Protein AF-A0AA40FX61-F1 (afdb_monomer_lite)

Secondary structure (DSSP, 8-state):
------EEEE---EEE-SSS-B-TT-S-TTTS-B-EEE-S-EEEEPPHHHHHHHHHHHHHHHHHHHHHHHHHHHHHHHHHHHHHHHHHHH--

Radius of gyration: 29.24 Å; chains: 1; bounding box: 56×47×71 Å

Structure (mmCIF, N/CA/C/O backbone):
data_AF-A0AA40FX61-F1
#
_entry.id   AF-A0AA40FX61-F1
#
loop_
_atom_site.group_PDB
_atom_site.id
_atom_site.type_symbol
_atom_site.label_atom_id
_atom_site.label_alt_id
_atom_site.label_comp_id
_atom_site.label_asym_id
_atom_site.label_entity_id
_atom_site.label_seq_id
_atom_site.pdbx_PDB_ins_code
_atom_site.Cartn_x
_atom_site.Cartn_y
_atom_site.Cartn_z
_atom_site.occupancy
_atom_site.B_iso_or_equiv
_atom_site.auth_seq_id
_atom_site.auth_comp_id
_atom_site.auth_asym_id
_atom_site.auth_atom_id
_atom_site.pdbx_PDB_model_num
ATOM 1 N N . MET A 1 1 ? -13.279 -8.296 -11.147 1.00 38.78 1 MET A N 1
ATOM 2 C CA . MET A 1 1 ? -12.189 -7.384 -10.743 1.00 38.78 1 MET A CA 1
ATOM 3 C C . MET A 1 1 ? -11.179 -7.332 -11.874 1.00 38.78 1 MET A C 1
ATOM 5 O O . MET A 1 1 ? -10.868 -8.379 -12.425 1.00 38.78 1 MET A O 1
ATOM 9 N N . SER A 1 2 ? -10.779 -6.141 -12.314 1.00 36.62 2 SER A N 1
ATOM 10 C CA . SER A 1 2 ? -9.919 -5.969 -13.489 1.00 36.62 2 SER A CA 1
ATOM 11 C C . SER A 1 2 ? -8.462 -6.321 -13.170 1.00 36.62 2 SER A C 1
ATOM 13 O O . SER A 1 2 ? -7.835 -5.657 -12.349 1.00 36.62 2 SER A O 1
ATOM 15 N N . PHE A 1 3 ? -7.930 -7.338 -13.852 1.00 50.34 3 PHE A N 1
ATOM 16 C CA . PHE A 1 3 ? -6.541 -7.809 -13.791 1.00 50.34 3 PHE A CA 1
ATOM 17 C C . PHE A 1 3 ? -5.596 -6.914 -14.605 1.00 50.34 3 PHE A C 1
ATOM 19 O O . PHE A 1 3 ? -4.965 -7.368 -15.563 1.00 50.34 3 PHE A O 1
ATOM 26 N N . PHE A 1 4 ? -5.513 -5.622 -14.294 1.00 49.59 4 PHE A N 1
ATOM 27 C CA . PHE A 1 4 ? -4.462 -4.817 -14.909 1.00 49.59 4 PHE A CA 1
ATOM 28 C C . PHE A 1 4 ? -3.129 -5.269 -14.318 1.00 49.59 4 PHE A C 1
ATOM 30 O O . PHE A 1 4 ? -2.849 -5.019 -13.149 1.00 49.59 4 PHE A O 1
ATOM 37 N N . LYS A 1 5 ? -2.330 -5.982 -15.123 1.00 54.69 5 LYS A N 1
ATOM 38 C CA . LYS A 1 5 ? -0.933 -6.279 -14.801 1.00 54.69 5 LYS A CA 1
ATOM 39 C C . LYS A 1 5 ? -0.254 -4.945 -14.536 1.00 54.69 5 LYS A C 1
ATOM 41 O O . LYS A 1 5 ? -0.116 -4.134 -15.448 1.00 54.69 5 LYS A O 1
ATOM 46 N N . VAL A 1 6 ? 0.092 -4.698 -13.278 1.00 60.12 6 VAL A N 1
ATOM 47 C CA . VAL A 1 6 ? 0.834 -3.505 -12.886 1.00 60.12 6 VAL A CA 1
ATOM 48 C C . VAL A 1 6 ? 2.200 -3.636 -13.546 1.00 60.12 6 VAL A C 1
ATOM 50 O O . VAL A 1 6 ? 2.997 -4.491 -13.177 1.00 60.12 6 VAL A O 1
ATOM 53 N N . GLU A 1 7 ? 2.442 -2.868 -14.602 1.00 63.28 7 GLU A N 1
ATOM 54 C CA . GLU A 1 7 ? 3.755 -2.817 -15.233 1.00 63.28 7 GLU A CA 1
ATOM 55 C C . GLU A 1 7 ? 4.638 -1.881 -14.409 1.00 63.28 7 GLU A C 1
ATOM 57 O O . GLU A 1 7 ? 4.376 -0.679 -14.308 1.00 63.28 7 GLU A O 1
ATOM 62 N N . GLU A 1 8 ? 5.697 -2.418 -13.806 1.00 66.75 8 GLU A N 1
ATOM 63 C CA . GLU A 1 8 ? 6.693 -1.582 -13.151 1.00 66.75 8 GLU A CA 1
ATOM 64 C C . GLU A 1 8 ? 7.619 -0.986 -14.212 1.00 66.75 8 GLU A C 1
ATOM 66 O O . GLU A 1 8 ? 8.241 -1.688 -15.017 1.00 66.75 8 GLU A O 1
ATOM 71 N N . VAL A 1 9 ? 7.714 0.345 -14.227 1.00 69.12 9 VAL A N 1
ATOM 72 C CA . VAL A 1 9 ? 8.644 1.047 -15.110 1.00 69.12 9 VAL A CA 1
ATOM 73 C C . VAL A 1 9 ? 10.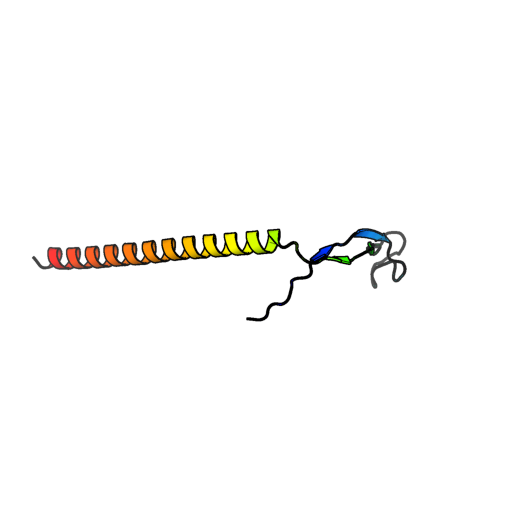023 1.026 -14.459 1.00 69.12 9 VAL A C 1
ATOM 75 O O . VAL A 1 9 ? 10.339 1.878 -13.623 1.00 69.12 9 VAL A O 1
ATOM 78 N N . GLN A 1 10 ? 10.876 0.093 -14.875 1.00 71.94 10 GLN A N 1
ATOM 79 C CA . GLN A 1 10 ? 12.297 0.151 -14.560 1.00 71.94 10 GLN A CA 1
ATOM 80 C C . GLN A 1 10 ? 12.908 1.320 -15.319 1.00 71.94 10 GLN A C 1
ATOM 82 O O . GLN A 1 10 ? 13.000 1.323 -16.548 1.00 71.94 10 GLN A O 1
ATOM 87 N N . ARG A 1 11 ? 13.291 2.361 -14.582 1.00 76.88 11 ARG A N 1
ATOM 88 C CA . ARG A 1 11 ? 13.887 3.561 -15.165 1.00 76.88 11 ARG A CA 1
ATOM 89 C C . ARG A 1 11 ? 15.398 3.512 -14.979 1.00 76.88 11 ARG A C 1
ATOM 91 O O . ARG A 1 11 ? 15.868 3.351 -13.857 1.00 76.88 11 ARG A O 1
ATOM 98 N N . GLY A 1 12 ? 16.142 3.695 -16.064 1.00 78.25 12 GLY A N 1
ATOM 99 C CA . GLY A 1 12 ? 17.596 3.793 -16.020 1.00 78.25 12 GLY A CA 1
ATOM 100 C C . GLY A 1 12 ? 18.100 5.133 -15.462 1.00 78.25 12 GLY A C 1
ATOM 101 O O . GLY A 1 12 ? 17.327 5.931 -14.911 1.00 78.25 12 GLY A O 1
ATOM 102 N N . PRO A 1 13 ? 19.411 5.406 -15.597 1.00 81.50 13 PRO A N 1
ATOM 103 C CA . PRO A 1 13 ? 20.047 6.570 -14.995 1.00 81.50 13 PRO A CA 1
ATOM 104 C C . PRO A 1 13 ? 19.506 7.885 -15.566 1.00 81.50 13 PRO A C 1
ATOM 106 O O . PRO A 1 13 ? 19.072 7.968 -16.725 1.00 81.50 13 PRO A O 1
ATOM 109 N N . LEU A 1 14 ? 19.568 8.925 -14.730 1.00 83.62 14 LEU A N 1
ATOM 110 C CA . LEU A 1 14 ? 19.243 10.298 -15.104 1.00 83.62 14 LEU A CA 1
ATOM 111 C C . LEU A 1 14 ? 20.297 10.835 -16.074 1.00 83.62 14 LEU A C 1
ATOM 113 O O . LEU A 1 14 ? 21.474 10.934 -15.728 1.00 83.62 14 LEU A O 1
ATOM 117 N N . LYS A 1 15 ? 19.860 11.228 -17.267 1.00 84.50 15 LYS A N 1
ATOM 118 C CA . LYS A 1 15 ? 20.675 11.880 -18.290 1.00 84.50 15 LYS A CA 1
ATOM 119 C C . LYS A 1 15 ? 20.216 13.325 -18.498 1.00 84.50 15 LYS A C 1
ATOM 121 O O . LYS A 1 15 ? 19.051 13.635 -18.254 1.00 84.50 15 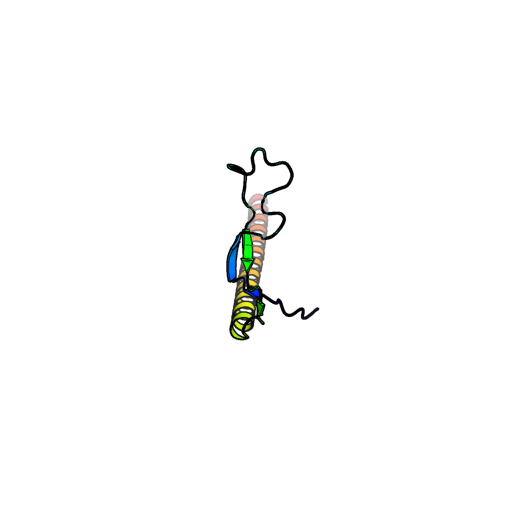LYS A O 1
ATOM 126 N N . PRO A 1 16 ? 21.108 14.227 -18.932 1.00 84.62 16 PRO A N 1
ATOM 127 C CA . PRO A 1 16 ? 20.714 15.570 -19.340 1.00 84.62 16 PRO A CA 1
ATOM 128 C C . PRO A 1 16 ? 19.674 15.510 -20.462 1.00 84.62 16 PRO A C 1
ATOM 130 O O . PRO A 1 16 ? 19.833 14.748 -21.419 1.00 84.62 16 PRO A O 1
ATOM 133 N N . ARG A 1 17 ? 18.611 16.305 -20.334 1.00 80.94 17 ARG A N 1
ATOM 134 C CA . ARG A 1 17 ? 17.559 16.421 -21.345 1.00 80.94 17 ARG A CA 1
ATOM 135 C C . ARG A 1 17 ? 18.107 17.115 -22.593 1.00 80.94 17 ARG A C 1
ATOM 137 O O . ARG A 1 17 ? 18.758 18.150 -22.471 1.00 80.94 17 ARG A O 1
ATOM 144 N N . LYS A 1 18 ? 17.828 16.573 -23.786 1.00 80.25 18 LYS A N 1
ATOM 145 C CA . LYS A 1 18 ? 18.267 17.192 -25.055 1.00 80.25 18 LYS A CA 1
ATOM 146 C C . LYS A 1 18 ? 17.517 18.495 -25.345 1.00 80.25 18 LYS A C 1
ATOM 148 O O . LYS A 1 18 ? 18.149 19.486 -25.690 1.00 80.25 18 LYS A O 1
ATOM 153 N N . TYR A 1 19 ? 16.191 18.505 -25.189 1.00 74.88 19 TYR A N 1
ATOM 154 C CA . TYR A 1 19 ? 15.373 19.706 -25.366 1.00 74.88 19 TYR A CA 1
ATOM 155 C C . TYR A 1 19 ? 14.004 19.580 -24.662 1.00 74.88 19 TYR A C 1
ATOM 157 O O . TYR A 1 19 ? 13.381 18.523 -24.759 1.00 74.88 19 TYR A O 1
ATOM 165 N N . PRO A 1 20 ? 13.503 20.632 -23.987 1.00 74.56 20 PRO A N 1
ATOM 166 C CA . PRO A 1 20 ? 14.249 21.807 -23.539 1.00 74.56 20 PRO A CA 1
ATOM 167 C C . PRO A 1 20 ? 15.266 21.427 -22.439 1.00 74.56 20 PRO A C 1
ATOM 169 O O . PRO A 1 20 ? 14.936 20.645 -21.547 1.00 74.56 20 PRO A O 1
ATOM 172 N N . PRO A 1 21 ? 16.504 21.952 -22.470 1.00 74.81 21 PRO A N 1
ATOM 173 C CA . PRO A 1 21 ? 17.540 21.611 -21.485 1.00 74.81 21 PRO A CA 1
ATOM 174 C C . PRO A 1 21 ? 17.305 22.249 -20.106 1.00 74.81 21 PRO A C 1
ATOM 176 O O . PRO A 1 21 ? 17.909 21.840 -19.114 1.00 74.81 21 PRO A O 1
ATOM 179 N N . VAL A 1 22 ? 16.436 23.257 -20.036 1.00 76.44 22 VAL A N 1
ATOM 180 C CA . VAL A 1 22 ? 16.181 24.085 -18.855 1.00 76.44 22 VAL A CA 1
ATOM 181 C C . VAL A 1 22 ? 14.670 24.268 -18.694 1.00 76.44 22 VAL A C 1
ATOM 183 O O . VAL A 1 22 ? 13.929 24.223 -19.679 1.00 76.44 22 VAL A O 1
ATOM 186 N N . ALA A 1 23 ? 14.204 24.429 -17.456 1.00 76.25 23 ALA A N 1
ATOM 187 C CA . ALA A 1 23 ? 12.801 24.711 -17.171 1.00 76.25 23 ALA A CA 1
ATOM 188 C C . ALA A 1 23 ? 12.377 26.081 -17.734 1.00 76.25 23 ALA A C 1
ATOM 190 O O . ALA A 1 23 ? 13.083 27.079 -17.582 1.00 76.25 23 ALA A O 1
ATOM 191 N N . VAL A 1 24 ? 11.204 26.132 -18.371 1.00 68.00 24 VAL A N 1
ATOM 192 C CA . VAL A 1 24 ? 10.628 27.383 -18.885 1.00 68.00 24 VAL A CA 1
ATOM 193 C C . VAL A 1 24 ? 10.369 28.327 -17.707 1.00 68.00 24 VAL A C 1
ATOM 195 O O . VAL A 1 24 ? 9.718 27.937 -16.742 1.00 68.00 24 VAL A O 1
ATOM 198 N N . GLY A 1 25 ? 10.905 29.549 -17.772 1.00 67.81 25 GLY A N 1
ATOM 199 C CA . GLY A 1 25 ? 10.762 30.563 -16.720 1.00 67.81 25 GLY A CA 1
ATOM 200 C C . GLY A 1 25 ? 11.883 30.606 -15.673 1.00 67.81 25 GLY A C 1
ATOM 201 O O . GLY A 1 25 ? 11.833 31.460 -14.793 1.00 67.81 25 GLY A O 1
ATOM 202 N N . SER A 1 26 ? 12.915 29.751 -15.747 1.00 64.12 26 SER A N 1
ATOM 203 C CA . SER A 1 26 ? 14.062 29.881 -14.835 1.00 64.12 26 SER A CA 1
ATOM 204 C C . SER A 1 26 ? 15.017 31.000 -15.295 1.00 64.12 26 SER A C 1
ATOM 206 O O . SER A 1 26 ? 15.451 30.963 -16.453 1.00 64.12 26 SER A O 1
ATOM 208 N N . PRO A 1 27 ? 15.407 31.951 -14.425 1.00 55.22 27 PRO A N 1
ATOM 209 C CA . PRO A 1 27 ? 16.389 32.973 -14.766 1.00 55.22 27 PRO A CA 1
ATOM 210 C C . PRO A 1 27 ? 17.778 32.339 -14.943 1.00 55.22 27 PRO A C 1
ATOM 212 O O . PRO A 1 27 ? 18.231 31.581 -14.091 1.00 55.22 27 PRO A O 1
ATOM 215 N N . ASN A 1 28 ? 18.462 32.686 -16.037 1.00 55.56 28 ASN A N 1
ATOM 216 C CA . ASN A 1 28 ? 19.826 32.279 -16.406 1.00 55.56 28 ASN A CA 1
ATOM 217 C C . ASN A 1 28 ? 20.059 30.785 -16.705 1.00 55.56 28 ASN A C 1
ATOM 219 O O . ASN A 1 28 ? 20.247 29.971 -15.813 1.00 55.56 28 ASN A O 1
ATOM 223 N N . ALA A 1 29 ? 20.245 30.433 -17.983 1.00 54.78 29 ALA A N 1
ATOM 224 C CA . ALA A 1 29 ? 20.653 29.086 -18.416 1.00 54.78 29 ALA A CA 1
ATOM 225 C C . ALA A 1 29 ? 22.014 28.618 -17.844 1.00 54.78 29 ALA A C 1
ATOM 227 O O . ALA A 1 29 ? 22.287 27.417 -17.799 1.00 54.78 29 ALA A O 1
ATOM 228 N N . PHE A 1 30 ? 22.862 29.552 -17.393 1.00 56.72 30 PHE A N 1
ATOM 229 C CA . PHE A 1 30 ? 24.170 29.239 -16.810 1.00 56.72 30 PHE A CA 1
ATOM 230 C C . PHE A 1 30 ? 24.073 28.732 -15.354 1.00 56.72 30 PHE A C 1
ATOM 232 O O . PHE A 1 30 ? 24.864 27.875 -14.971 1.00 56.72 30 PHE A O 1
ATOM 239 N N . TRP A 1 31 ? 23.071 29.187 -14.582 1.00 55.19 31 TRP A N 1
ATOM 240 C CA . TRP A 1 31 ? 22.851 28.835 -13.161 1.00 55.19 31 TRP A CA 1
ATOM 241 C C . TRP A 1 31 ? 21.465 28.218 -12.868 1.00 55.19 31 TRP A C 1
ATOM 243 O O . TRP A 1 31 ? 21.177 27.848 -11.733 1.00 55.19 31 TRP A O 1
ATOM 253 N N . GLY A 1 32 ? 20.596 28.110 -13.872 1.00 63.44 32 GLY A N 1
ATOM 254 C CA . GLY A 1 32 ? 19.227 27.618 -13.744 1.00 63.44 32 GLY A CA 1
ATOM 255 C C . GLY A 1 32 ? 19.127 26.097 -13.607 1.00 63.44 32 GLY A C 1
ATOM 256 O O . GLY A 1 32 ? 20.084 25.348 -13.823 1.00 63.44 32 GLY A O 1
ATOM 257 N N . TYR A 1 33 ? 17.926 25.620 -13.274 1.00 66.25 33 TYR A N 1
ATOM 258 C CA . TYR A 1 33 ? 17.650 24.193 -13.111 1.00 66.25 33 TYR A CA 1
ATOM 259 C C . TYR A 1 33 ? 17.720 23.461 -14.458 1.00 66.25 33 TYR A C 1
ATOM 261 O O . TYR A 1 33 ? 16.795 23.515 -15.275 1.00 66.25 33 TYR A O 1
ATOM 269 N N . ARG A 1 34 ? 18.825 22.740 -14.684 1.00 74.38 34 ARG A N 1
ATOM 270 C CA . ARG A 1 34 ? 18.975 21.842 -15.836 1.00 74.38 34 ARG A CA 1
ATOM 271 C C . ARG A 1 34 ? 18.037 20.650 -15.689 1.00 74.38 34 ARG A C 1
ATOM 273 O O . ARG A 1 34 ? 18.106 19.913 -14.703 1.00 74.38 34 ARG A O 1
ATOM 280 N N . LEU A 1 35 ? 17.198 20.430 -16.694 1.00 79.00 35 LEU A N 1
ATOM 281 C CA . LEU A 1 35 ? 16.285 19.297 -16.718 1.00 79.00 35 LEU A CA 1
ATOM 282 C C . LEU A 1 35 ? 17.063 18.005 -16.984 1.00 79.00 35 LEU A C 1
ATOM 284 O O . LEU A 1 35 ? 17.910 17.924 -17.878 1.00 79.00 35 LEU A O 1
ATOM 288 N N . ARG A 1 36 ? 16.756 16.972 -16.200 1.00 82.19 36 ARG A N 1
ATOM 289 C CA . ARG A 1 36 ? 17.254 15.613 -16.415 1.00 82.19 36 ARG A CA 1
ATOM 290 C C . ARG A 1 36 ? 16.091 14.698 -16.765 1.00 82.19 36 ARG A C 1
ATOM 292 O O . ARG A 1 36 ? 15.047 14.745 -16.123 1.00 82.19 36 ARG A O 1
ATOM 299 N N . GLU A 1 37 ? 16.293 13.846 -17.757 1.00 80.38 37 GLU A N 1
ATOM 300 C CA . GLU A 1 37 ? 15.361 12.793 -18.154 1.00 80.38 37 GLU A CA 1
ATOM 301 C C . GLU A 1 37 ? 15.920 11.436 -17.739 1.00 80.38 37 GLU A C 1
ATOM 303 O O . GLU A 1 37 ? 17.129 11.204 -17.775 1.00 80.38 37 GLU A O 1
ATOM 308 N N . ARG A 1 38 ? 15.052 10.504 -17.341 1.00 79.69 38 ARG A N 1
ATOM 309 C CA . ARG A 1 38 ? 15.489 9.119 -17.142 1.00 79.69 38 ARG A CA 1
ATOM 310 C C . ARG A 1 38 ? 15.587 8.432 -18.497 1.00 79.69 38 ARG A C 1
ATOM 312 O O . ARG A 1 38 ? 14.672 8.516 -19.309 1.00 79.69 38 ARG A O 1
ATOM 319 N N . SER A 1 39 ? 16.713 7.771 -18.736 1.00 78.69 39 SER A N 1
ATOM 320 C CA . SER A 1 39 ? 16.972 7.064 -19.990 1.00 78.69 39 SER A CA 1
ATOM 321 C C . SER A 1 39 ? 16.686 5.571 -19.865 1.00 78.69 39 SER A C 1
ATOM 323 O O . SER A 1 39 ? 16.843 5.003 -18.787 1.00 78.69 39 SER A O 1
ATOM 325 N N . GLY A 1 40 ? 16.284 4.933 -20.969 1.00 73.38 40 GLY A N 1
ATOM 326 C CA . GLY A 1 40 ? 16.111 3.479 -21.020 1.00 73.38 40 GLY A CA 1
ATOM 327 C C . GLY A 1 40 ? 15.001 2.956 -20.109 1.00 73.38 40 GLY A C 1
ATOM 328 O O . GLY A 1 40 ? 15.153 1.884 -19.535 1.00 73.38 40 GLY A O 1
ATOM 329 N N . CYS A 1 41 ? 13.916 3.720 -19.947 1.00 73.31 41 CYS A N 1
ATOM 330 C CA . CYS A 1 41 ? 12.729 3.248 -19.245 1.00 73.31 41 CYS A CA 1
ATOM 331 C C . CYS A 1 41 ? 12.164 2.030 -19.980 1.00 73.31 41 CYS A C 1
ATOM 333 O O . CYS A 1 41 ? 11.806 2.133 -21.153 1.00 73.31 41 CYS A O 1
ATOM 335 N N . LYS A 1 42 ? 12.098 0.890 -19.296 1.00 75.31 42 LYS A N 1
ATOM 336 C CA . LYS A 1 42 ? 11.463 -0.326 -19.799 1.00 75.31 42 LYS A CA 1
ATOM 337 C C . LYS A 1 42 ? 10.323 -0.686 -18.865 1.00 75.31 42 LYS A C 1
ATOM 339 O O . LYS A 1 42 ? 10.498 -0.682 -17.648 1.00 75.31 42 LYS A O 1
ATOM 344 N N . THR A 1 43 ? 9.167 -0.985 -19.432 1.00 74.19 43 THR A N 1
ATOM 345 C CA . THR A 1 43 ? 8.101 -1.658 -18.701 1.00 74.19 43 THR A CA 1
ATOM 346 C C . THR A 1 43 ? 8.505 -3.114 -18.543 1.00 74.19 43 THR A C 1
ATOM 348 O O . THR A 1 43 ? 8.682 -3.848 -19.516 1.00 74.19 43 THR A O 1
ATOM 351 N N . THR A 1 44 ? 8.744 -3.515 -17.302 1.00 70.56 44 THR A N 1
ATOM 352 C CA . THR A 1 44 ? 8.995 -4.911 -16.958 1.00 70.56 44 THR A CA 1
ATOM 353 C C . THR A 1 44 ? 7.761 -5.469 -16.289 1.00 70.56 44 THR A C 1
ATOM 355 O O . THR A 1 44 ? 7.141 -4.811 -15.452 1.00 70.56 44 THR A O 1
ATOM 358 N N . LYS A 1 45 ? 7.410 -6.701 -16.655 1.00 70.81 45 LYS A N 1
ATOM 359 C CA . LYS A 1 45 ? 6.374 -7.439 -15.944 1.00 70.81 45 LYS A CA 1
ATOM 360 C C . LYS A 1 45 ? 6.850 -7.654 -14.513 1.00 70.81 45 LYS A C 1
ATOM 362 O O . LYS A 1 45 ? 7.995 -8.054 -14.302 1.00 70.81 45 LYS A O 1
ATOM 367 N N . VAL A 1 46 ? 5.972 -7.367 -13.564 1.00 68.75 46 VAL A N 1
ATOM 368 C CA . VAL A 1 46 ? 6.191 -7.702 -12.161 1.00 68.75 46 VAL A CA 1
ATOM 369 C C . VAL A 1 46 ? 6.414 -9.219 -12.065 1.00 68.75 46 VAL A C 1
ATOM 371 O O . VAL A 1 46 ? 5.667 -9.974 -12.693 1.00 68.75 46 VAL A O 1
ATOM 374 N N . PRO A 1 47 ? 7.477 -9.679 -11.383 1.00 70.06 47 PRO A N 1
ATOM 375 C CA . PRO A 1 47 ? 7.756 -11.105 -11.258 1.00 70.06 47 PRO A CA 1
ATOM 376 C C . PRO A 1 47 ? 6.644 -11.805 -10.468 1.00 70.06 47 PRO A C 1
ATOM 378 O O . PRO A 1 47 ? 6.090 -11.230 -9.534 1.00 70.06 47 PRO A O 1
ATOM 381 N N . GLU A 1 48 ? 6.352 -13.064 -10.802 1.00 71.12 48 GLU A N 1
ATOM 382 C CA . GLU A 1 48 ? 5.293 -13.861 -10.151 1.00 71.12 48 GLU A CA 1
ATOM 383 C C . GLU A 1 48 ? 5.483 -13.950 -8.626 1.00 71.12 48 GLU A C 1
ATOM 385 O O . GLU A 1 48 ? 4.519 -13.881 -7.868 1.00 71.12 48 GLU A O 1
ATOM 390 N N . SER A 1 49 ? 6.736 -13.959 -8.159 1.00 75.81 49 SER A N 1
ATOM 391 C CA . SER A 1 49 ? 7.075 -13.932 -6.731 1.00 75.81 49 SER A CA 1
ATOM 392 C C . SER A 1 49 ? 6.570 -12.687 -5.992 1.00 75.81 49 SER A C 1
ATOM 394 O O . SER A 1 49 ? 6.289 -12.752 -4.796 1.00 75.81 49 SER A O 1
ATOM 396 N N . TYR A 1 50 ? 6.440 -11.550 -6.679 1.00 71.38 50 TYR A N 1
ATOM 397 C CA . TYR A 1 50 ? 5.877 -10.336 -6.094 1.00 71.38 50 TYR A CA 1
ATOM 398 C C . TYR A 1 50 ? 4.357 -10.439 -5.952 1.00 71.38 50 TYR A C 1
ATOM 400 O O . TYR A 1 50 ? 3.817 -9.997 -4.938 1.00 71.38 50 TYR A O 1
ATOM 408 N N . GLU A 1 51 ? 3.670 -11.044 -6.926 1.00 74.00 51 GLU A N 1
ATOM 409 C CA . GLU A 1 51 ? 2.232 -11.312 -6.813 1.00 74.00 51 GLU A CA 1
ATOM 410 C C . GLU A 1 51 ? 1.946 -12.260 -5.643 1.00 74.00 51 GLU A C 1
ATOM 412 O O . GLU A 1 51 ? 1.038 -12.007 -4.852 1.00 74.00 51 GLU A O 1
ATOM 417 N N . ASP A 1 52 ? 2.756 -13.307 -5.477 1.00 79.75 52 ASP A N 1
ATOM 418 C CA . ASP A 1 52 ? 2.632 -14.236 -4.352 1.00 79.75 52 ASP A CA 1
ATOM 419 C C . ASP A 1 52 ? 2.872 -13.548 -3.007 1.00 79.75 52 ASP A C 1
ATOM 421 O O . ASP A 1 52 ? 2.106 -13.741 -2.059 1.00 79.75 52 ASP A O 1
ATOM 425 N N . HIS A 1 53 ? 3.889 -12.689 -2.927 1.00 77.62 53 HIS A N 1
ATOM 426 C CA . HIS A 1 53 ? 4.160 -11.898 -1.732 1.00 77.62 53 HIS A CA 1
ATOM 427 C C . HIS A 1 53 ? 3.035 -10.888 -1.435 1.00 77.62 53 HIS A C 1
ATOM 429 O O . HIS A 1 53 ? 2.675 -10.700 -0.271 1.00 77.62 53 HIS A O 1
ATOM 435 N N . GLN A 1 54 ? 2.421 -10.273 -2.452 1.00 81.56 54 GLN A N 1
ATOM 436 C CA . GLN A 1 54 ? 1.227 -9.445 -2.248 1.00 81.56 54 GLN A CA 1
ATOM 437 C C . GLN A 1 54 ? 0.054 -10.262 -1.712 1.00 81.56 54 GLN A C 1
ATOM 439 O O . GLN A 1 54 ? -0.542 -9.866 -0.714 1.00 81.56 54 GLN A O 1
ATOM 444 N N . ARG A 1 55 ? -0.236 -11.429 -2.297 1.00 84.88 55 ARG A N 1
ATOM 445 C CA . ARG A 1 55 ? -1.316 -12.304 -1.816 1.00 84.88 55 ARG A CA 1
ATOM 446 C C . ARG A 1 55 ? -1.087 -12.762 -0.379 1.00 84.88 55 ARG A C 1
ATOM 448 O O . ARG A 1 55 ? -2.043 -12.899 0.379 1.00 84.88 55 ARG A O 1
ATOM 455 N N . GLN A 1 56 ? 0.160 -13.031 0.005 1.00 83.75 56 GLN A N 1
ATOM 456 C CA . GLN A 1 56 ? 0.500 -13.352 1.392 1.00 83.75 56 GLN A CA 1
ATOM 457 C C . GLN A 1 56 ? 0.215 -12.168 2.321 1.00 83.75 56 GLN A C 1
ATOM 459 O O . GLN A 1 56 ? -0.478 -12.349 3.320 1.00 83.75 56 GLN A O 1
ATOM 464 N N . ARG A 1 57 ? 0.636 -10.953 1.951 1.00 88.00 57 ARG A N 1
ATOM 465 C CA . ARG A 1 57 ? 0.325 -9.738 2.721 1.00 88.00 57 ARG A CA 1
ATOM 466 C C . ARG A 1 57 ? -1.170 -9.461 2.837 1.00 88.00 57 ARG A C 1
ATOM 468 O O . ARG A 1 57 ? -1.627 -9.078 3.907 1.00 88.00 57 ARG A O 1
ATOM 475 N N . GLU A 1 58 ? -1.932 -9.651 1.765 1.00 91.25 58 GLU A N 1
ATOM 476 C CA . GLU A 1 58 ? -3.391 -9.494 1.787 1.00 91.25 58 GLU A CA 1
ATOM 477 C C . GLU A 1 58 ? -4.033 -10.482 2.768 1.00 91.25 58 GLU A C 1
ATOM 479 O O . GLU A 1 58 ? -4.847 -10.086 3.599 1.00 91.25 58 GLU A O 1
ATOM 484 N N . LYS A 1 59 ? -3.601 -11.751 2.758 1.00 92.75 59 LYS A N 1
ATOM 485 C CA . LYS A 1 59 ? -4.070 -12.761 3.721 1.00 92.75 59 LYS A CA 1
ATO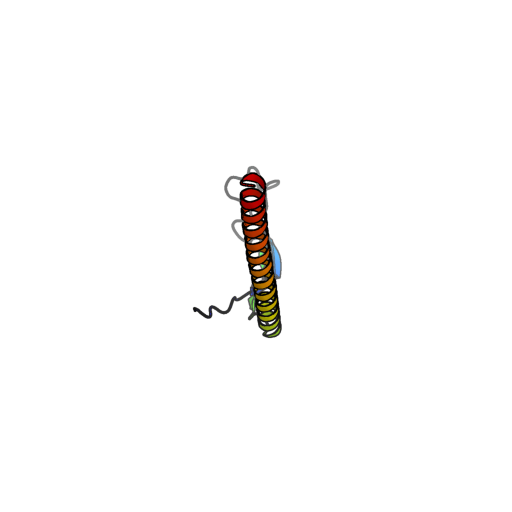M 486 C C . LYS A 1 59 ? -3.718 -12.405 5.165 1.00 92.75 59 LYS A C 1
ATOM 488 O O . LYS A 1 59 ? -4.544 -12.600 6.056 1.00 92.75 59 LYS A O 1
ATOM 493 N N . GLU A 1 60 ? -2.506 -11.912 5.406 1.00 92.00 60 GLU A N 1
ATOM 494 C CA . GLU A 1 60 ? -2.077 -11.450 6.731 1.00 92.00 60 GLU A CA 1
ATOM 495 C C . GLU A 1 60 ? -2.925 -10.265 7.202 1.00 92.00 60 GLU A C 1
ATOM 497 O O . GLU A 1 60 ? -3.403 -10.255 8.337 1.00 92.00 60 GLU A O 1
ATOM 502 N N . TYR A 1 61 ? -3.175 -9.300 6.319 1.00 93.31 61 TYR A N 1
ATOM 503 C CA . TYR A 1 61 ? -4.001 -8.136 6.615 1.00 93.31 61 TYR A CA 1
ATOM 504 C C . TYR A 1 61 ? -5.452 -8.524 6.933 1.00 93.31 61 TYR A C 1
ATOM 506 O O . TYR A 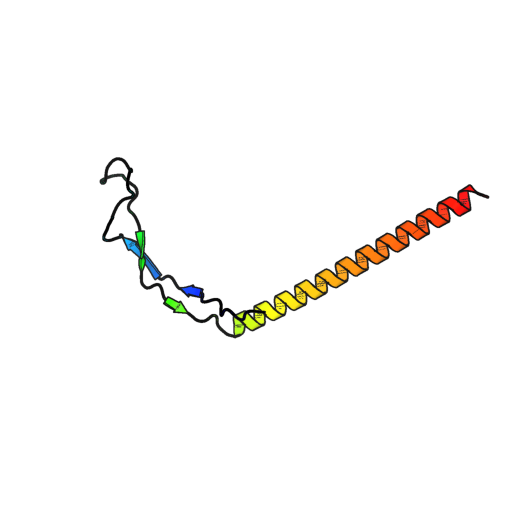1 61 ? -6.013 -8.071 7.934 1.00 93.31 61 TYR A O 1
ATOM 514 N N . ASP A 1 62 ? -6.041 -9.422 6.142 1.00 94.62 62 ASP A N 1
ATOM 515 C CA . ASP A 1 62 ? -7.377 -9.969 6.391 1.00 94.62 62 ASP A CA 1
ATOM 516 C C . ASP A 1 62 ? -7.448 -10.695 7.737 1.00 94.62 62 ASP A C 1
AT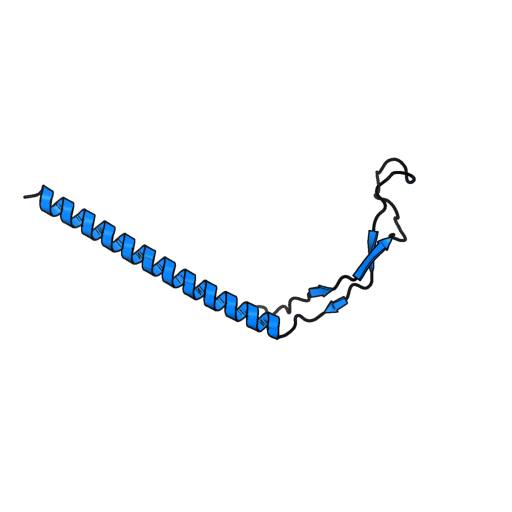OM 518 O O . ASP A 1 62 ? -8.432 -10.579 8.474 1.00 94.62 62 ASP A O 1
ATOM 522 N N . HIS A 1 63 ? -6.406 -11.454 8.080 1.00 95.31 63 HIS A N 1
ATOM 523 C CA . HIS A 1 63 ? -6.331 -12.150 9.359 1.00 95.31 63 HIS A CA 1
ATOM 524 C C . HIS A 1 63 ? -6.281 -11.169 10.537 1.00 95.31 63 HIS A C 1
ATOM 526 O O . HIS A 1 63 ? -7.056 -11.310 11.487 1.00 95.31 63 HIS A O 1
ATOM 532 N N . LEU A 1 64 ? -5.431 -10.142 10.456 1.00 94.69 64 LEU A N 1
ATOM 533 C CA . LEU A 1 64 ? -5.330 -9.096 11.477 1.00 94.69 64 LEU A CA 1
ATOM 534 C C . LEU A 1 64 ? -6.643 -8.323 11.630 1.00 94.69 64 LEU A C 1
ATOM 536 O O . LEU A 1 64 ? -7.080 -8.062 12.751 1.00 94.69 64 LEU A O 1
ATOM 540 N N . THR A 1 65 ? -7.312 -8.019 10.520 1.00 94.31 65 THR A N 1
ATOM 541 C CA . THR A 1 65 ? -8.612 -7.337 10.525 1.00 94.31 65 THR A CA 1
ATOM 542 C C . THR A 1 65 ? -9.662 -8.161 11.271 1.00 94.31 65 THR A C 1
ATOM 544 O O . THR A 1 65 ? -10.334 -7.643 12.164 1.00 94.31 65 THR A O 1
ATOM 547 N N . LYS A 1 66 ? -9.745 -9.470 11.001 1.00 95.00 66 LYS A N 1
ATOM 548 C CA . LYS A 1 66 ? -10.664 -10.381 11.708 1.00 95.00 66 LYS A CA 1
ATOM 549 C C . LYS A 1 66 ? -10.386 -10.446 13.209 1.00 95.00 66 LYS A C 1
ATOM 551 O O . LYS A 1 66 ? -11.325 -10.484 14.005 1.00 95.00 66 LYS A O 1
ATOM 556 N N . LEU A 1 67 ? -9.114 -10.449 13.609 1.00 95.38 67 LEU A N 1
ATOM 557 C CA . LEU A 1 67 ? -8.737 -10.428 15.025 1.00 95.38 67 LEU A CA 1
ATOM 558 C C . LEU A 1 67 ? -9.188 -9.133 15.710 1.00 95.38 67 LEU A C 1
ATOM 560 O O . LEU A 1 67 ? -9.779 -9.189 16.789 1.00 95.38 67 LEU A O 1
ATOM 564 N N . LEU A 1 68 ? -8.974 -7.983 15.068 1.00 94.50 68 LEU A N 1
ATOM 565 C CA . LEU A 1 68 ? -9.410 -6.685 15.587 1.00 94.50 68 LEU A CA 1
ATOM 566 C C . LEU A 1 68 ? -10.936 -6.600 15.705 1.00 94.50 68 LEU A C 1
ATOM 568 O O . LEU A 1 68 ? -11.461 -6.106 16.705 1.00 94.50 68 LEU A O 1
ATOM 572 N N . GLU A 1 69 ? -11.672 -7.110 14.719 1.00 94.62 69 GLU A N 1
ATOM 573 C CA . GLU A 1 69 ? -13.134 -7.183 14.777 1.00 94.62 69 GLU A CA 1
ATOM 574 C C . GLU A 1 69 ? -13.614 -8.048 15.946 1.00 94.62 69 GLU A C 1
ATOM 576 O O . GLU A 1 69 ? -14.496 -7.632 16.706 1.00 94.62 69 GLU A O 1
ATOM 581 N N . PHE A 1 70 ? -13.007 -9.220 16.138 1.00 95.44 70 PHE A N 1
ATOM 582 C CA . PHE A 1 70 ? -13.319 -10.101 17.261 1.00 95.44 70 PHE A CA 1
ATOM 583 C C . PHE A 1 70 ? -13.037 -9.426 18.612 1.00 95.44 70 PHE A C 1
ATOM 585 O O . PHE A 1 70 ? -13.871 -9.461 19.526 1.00 95.44 70 PHE A O 1
ATOM 592 N N . GLU A 1 71 ? -11.893 -8.757 18.745 1.00 94.50 71 GLU A N 1
ATOM 593 C CA . GLU A 1 71 ? -11.529 -8.021 19.956 1.00 94.50 71 GLU A CA 1
ATOM 594 C C . GLU A 1 71 ? -12.527 -6.886 20.248 1.00 94.50 71 GLU A C 1
ATOM 596 O O . GLU A 1 71 ? -12.984 -6.702 21.380 1.00 94.50 71 GLU A O 1
ATOM 601 N N . ASN A 1 72 ? -12.952 -6.155 19.221 1.00 93.75 72 ASN A N 1
ATOM 602 C CA . ASN A 1 72 ? -13.936 -5.086 19.367 1.00 93.75 72 ASN A CA 1
ATOM 603 C C . ASN A 1 72 ? -15.311 -5.621 19.791 1.00 93.75 72 ASN A C 1
ATOM 605 O O . ASN A 1 72 ? -15.951 -5.068 20.697 1.00 93.75 72 ASN A O 1
ATOM 609 N N . GLN A 1 73 ? -15.762 -6.724 19.190 1.00 93.50 73 GLN A N 1
ATOM 610 C CA . GLN A 1 73 ? -17.026 -7.366 19.553 1.00 93.50 73 GLN A CA 1
ATOM 611 C C . GLN A 1 73 ? -17.007 -7.887 20.994 1.00 93.50 73 GLN A C 1
ATOM 613 O O . GLN A 1 73 ? -17.972 -7.688 21.742 1.00 93.50 73 GLN A O 1
ATOM 618 N N . THR A 1 74 ? -15.915 -8.525 21.413 1.00 93.38 74 THR A N 1
ATOM 619 C CA . THR A 1 74 ? -15.765 -9.043 22.779 1.00 93.38 74 THR A CA 1
ATOM 620 C C . THR A 1 74 ? -15.715 -7.911 23.804 1.00 93.38 74 THR A C 1
ATOM 622 O O . THR A 1 74 ? -16.498 -7.935 24.759 1.00 93.38 74 THR A O 1
ATOM 625 N N . LYS A 1 75 ? -14.917 -6.860 23.573 1.00 93.56 75 LYS A N 1
ATOM 626 C CA . LYS A 1 75 ? -14.888 -5.654 24.424 1.00 93.56 75 LYS A CA 1
ATOM 627 C C . LYS A 1 75 ? -16.271 -5.013 24.554 1.00 93.56 75 LYS A C 1
ATOM 629 O O . LYS A 1 75 ? -16.684 -4.660 25.659 1.00 93.56 75 LYS A O 1
ATOM 634 N N . SER A 1 76 ? -17.018 -4.899 23.455 1.00 90.25 76 SER A N 1
ATOM 635 C CA . SER A 1 76 ? -18.388 -4.367 23.462 1.00 90.25 76 SER A CA 1
ATOM 636 C C . SER A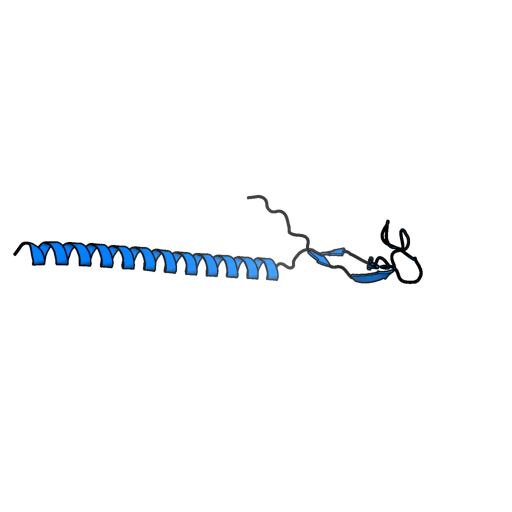 1 76 ? -19.335 -5.220 24.316 1.00 90.25 76 SER A C 1
ATOM 638 O O . SER A 1 76 ? -20.065 -4.693 25.161 1.00 90.25 76 SER A O 1
ATOM 640 N N . ARG A 1 77 ? -19.280 -6.552 24.178 1.00 91.25 77 ARG A N 1
ATOM 641 C CA . ARG A 1 77 ? -20.074 -7.482 25.002 1.00 91.25 77 ARG A CA 1
ATOM 642 C C . ARG A 1 77 ? -19.728 -7.376 26.487 1.00 91.25 77 ARG A C 1
ATOM 644 O O . ARG A 1 77 ? -20.643 -7.359 27.309 1.00 91.25 77 ARG A O 1
ATOM 651 N N . ILE A 1 78 ? -18.444 -7.265 26.829 1.00 91.25 78 ILE A N 1
ATOM 652 C CA . ILE A 1 78 ? -17.984 -7.085 28.214 1.00 91.25 78 ILE A CA 1
ATOM 653 C C . ILE A 1 78 ? -18.532 -5.776 28.789 1.00 91.25 78 ILE A C 1
ATOM 655 O O . ILE A 1 78 ? -19.129 -5.790 29.865 1.00 91.25 78 ILE A O 1
ATOM 659 N N . LYS A 1 79 ? -18.423 -4.662 28.052 1.00 90.38 79 LYS A N 1
ATOM 660 C CA . LYS A 1 79 ? -18.978 -3.364 28.473 1.00 90.38 79 LYS A CA 1
ATOM 661 C C . LYS A 1 79 ? -20.487 -3.435 28.716 1.00 90.38 79 LYS A C 1
ATOM 663 O O . LYS A 1 79 ? -20.958 -2.962 29.746 1.00 90.38 79 LYS A O 1
ATOM 668 N N . ARG A 1 80 ? -21.248 -4.074 27.818 1.00 89.88 80 ARG A N 1
ATOM 669 C CA . ARG A 1 80 ? -22.702 -4.263 27.989 1.00 89.88 80 ARG A CA 1
ATOM 670 C C . ARG A 1 80 ? -23.039 -5.112 29.216 1.00 89.88 80 ARG A C 1
ATOM 672 O O . ARG A 1 80 ? -23.948 -4.756 29.961 1.00 89.88 80 ARG A O 1
ATOM 679 N N . LYS A 1 81 ? -22.309 -6.211 29.450 1.00 90.25 81 LYS A N 1
ATOM 680 C CA . LYS A 1 81 ? -22.487 -7.045 30.652 1.00 90.25 81 LYS A CA 1
ATOM 681 C C . LYS A 1 81 ? -22.192 -6.260 31.931 1.00 90.25 81 LYS A C 1
ATOM 683 O O . LYS A 1 81 ? -23.001 -6.296 32.850 1.00 90.25 81 LYS A O 1
ATOM 688 N N . SER A 1 82 ? -21.084 -5.520 31.954 1.00 88.00 82 SER A N 1
ATOM 689 C CA . SER A 1 82 ? -20.695 -4.651 33.070 1.00 88.00 82 SER A CA 1
ATOM 690 C C . SER A 1 82 ? -21.772 -3.609 33.385 1.00 88.00 82 SER A C 1
ATOM 692 O O . SER A 1 82 ? -22.170 -3.470 34.541 1.00 88.00 82 SER A O 1
ATOM 694 N N . ALA A 1 83 ? -22.295 -2.924 32.364 1.00 86.19 83 ALA A N 1
ATOM 695 C CA . ALA A 1 83 ? -23.372 -1.955 32.537 1.00 86.19 83 ALA A CA 1
ATOM 696 C C . ALA A 1 83 ? -24.634 -2.607 33.125 1.00 86.19 83 ALA A C 1
ATOM 698 O O . ALA A 1 83 ? -25.204 -2.089 34.081 1.00 86.19 83 ALA A O 1
ATOM 699 N N . ARG A 1 84 ? -25.033 -3.780 32.613 1.00 85.62 84 ARG A N 1
ATOM 700 C CA . ARG A 1 84 ? -26.198 -4.522 33.119 1.00 85.62 84 ARG A CA 1
ATOM 701 C C . ARG A 1 84 ? -26.035 -4.952 34.580 1.00 85.62 84 ARG A C 1
ATOM 703 O O . ARG A 1 84 ? -26.987 -4.830 35.341 1.00 85.62 84 ARG A O 1
ATOM 710 N N . GLN A 1 85 ? -24.850 -5.421 34.975 1.00 86.12 85 GLN A N 1
ATOM 711 C CA . GLN A 1 85 ? -24.559 -5.778 36.370 1.00 86.12 85 GLN A CA 1
ATOM 712 C C . GLN A 1 85 ? -24.666 -4.575 37.309 1.00 86.12 85 GLN A C 1
ATOM 714 O O . GLN A 1 85 ? -25.287 -4.689 38.360 1.00 86.12 85 GLN A O 1
ATOM 719 N N . ARG A 1 86 ? -24.115 -3.416 36.919 1.00 82.62 86 ARG A N 1
ATOM 720 C CA . ARG A 1 86 ? -24.220 -2.186 37.722 1.00 82.62 86 ARG A CA 1
ATOM 721 C C . ARG A 1 86 ? -25.668 -1.751 37.926 1.00 82.62 86 ARG A C 1
ATOM 723 O O . ARG A 1 86 ? -26.025 -1.373 39.032 1.00 82.62 86 ARG A O 1
ATOM 730 N N . VAL A 1 87 ? -26.495 -1.836 36.881 1.00 80.25 87 VAL A N 1
ATOM 731 C CA . VAL A 1 87 ? -27.932 -1.541 36.995 1.00 80.25 87 VAL A CA 1
ATOM 732 C C . VAL A 1 87 ? -28.597 -2.486 37.994 1.00 80.25 87 VAL A C 1
ATOM 734 O O . VAL A 1 87 ? -29.297 -2.015 38.876 1.00 80.25 87 VAL A O 1
ATOM 737 N N . GLN A 1 88 ? -28.334 -3.794 37.910 1.00 76.56 88 GLN A N 1
ATOM 738 C CA . GLN A 1 88 ? -28.934 -4.779 38.818 1.00 76.56 88 GLN A CA 1
ATOM 739 C C . GLN A 1 88 ? -28.519 -4.590 40.285 1.00 76.56 88 GLN A C 1
ATOM 741 O O . GLN A 1 88 ? -29.348 -4.781 41.166 1.00 76.56 88 GLN A O 1
ATOM 746 N N . GLN A 1 89 ? -27.266 -4.201 40.543 1.00 76.00 89 GLN A N 1
ATOM 747 C CA . GLN A 1 89 ? -26.754 -3.946 41.897 1.00 76.00 89 GLN A CA 1
ATOM 748 C C . GLN A 1 89 ? -27.220 -2.609 42.494 1.00 76.00 89 GLN A C 1
ATOM 750 O O . GLN A 1 89 ? -27.222 -2.461 43.707 1.00 76.00 89 GLN A O 1
ATOM 755 N N . GLY A 1 90 ? -27.584 -1.624 41.666 1.00 64.12 90 GLY A N 1
ATOM 756 C CA . GLY A 1 90 ? -28.126 -0.340 42.131 1.00 64.12 90 GLY A CA 1
ATOM 757 C C . GLY A 1 90 ? -29.640 -0.342 42.370 1.00 64.12 90 GLY A C 1
ATOM 758 O O . GLY A 1 90 ? -30.173 0.642 42.870 1.00 64.12 90 GLY A O 1
ATOM 759 N N . THR A 1 91 ? -30.335 -1.414 41.979 1.00 58.44 91 THR A N 1
ATOM 760 C CA . THR A 1 91 ? -31.789 -1.597 42.158 1.00 58.44 91 THR A CA 1
ATOM 761 C C . THR A 1 91 ? -32.156 -2.556 43.298 1.00 58.44 91 THR A C 1
ATOM 763 O O . THR A 1 91 ? -33.331 -2.880 43.453 1.00 58.44 91 THR A O 1
ATOM 766 N N . SER A 1 92 ? -31.165 -3.033 44.054 1.00 48.78 92 SER A N 1
ATOM 767 C CA . SER A 1 92 ? -31.298 -3.845 45.274 1.00 48.78 92 SER A CA 1
ATOM 768 C C . SER A 1 92 ? -30.949 -3.014 46.497 1.00 48.78 92 SER A C 1
ATOM 770 O O . SER A 1 92 ? -31.698 -3.095 47.489 1.00 48.78 92 SER A O 1
#

pLDDT: mean 77.2, std 13.81, range [36.62, 95.44]

Sequence (92 aa):
MSFFKVEEVQRGPLKPRKYPPVAVGSPNAFWGYRLRERSGCKTTKVPESYEDHQRQREKEYDHLTKLLEFENQTKSRIKRKSARQRVQQGTS

Foldseek 3Di:
DDPPQPFDWPFADWDQDPPPQADPPFPDPVPGDGDTDTPDTDRDGDDVVVVVVVVVVVVVVVVVVVVVVVVVVVVVVVVVVVVVVVVVVVVD

Organism: NCBI:txid60889